Protein AF-A0A7S2Y959-F1 (afdb_monomer)

Mean predicted aligned error: 9.16 Å

InterPro domains:
  IPR027443 Isopenicillin N synthase-like superfamily [G3DSA:2.60.120.330] (1-101)
  IPR044861 Isopenicillin N synthase-like, Fe(2+) 2OG dioxygenase domain [PF03171] (18-81)

Radius of gyration: 17.92 Å; Cα contacts (8 Å, |Δi|>4): 96; chains: 1; bounding box: 42×38×58 Å

Organism: NCBI:txid265537

Structure (mmCIF, N/CA/C/O backbone):
data_AF-A0A7S2Y959-F1
#
_entry.id   AF-A0A7S2Y959-F1
#
loop_
_atom_site.group_PDB
_atom_site.id
_atom_site.type_symbol
_atom_site.label_atom_id
_atom_site.label_alt_id
_atom_site.label_comp_id
_atom_site.label_asym_id
_atom_site.label_entity_id
_atom_site.label_seq_id
_atom_site.pdbx_PDB_ins_code
_atom_site.Cartn_x
_atom_site.Cartn_y
_atom_site.Cartn_z
_atom_site.occupancy
_atom_site.B_iso_or_equiv
_atom_site.auth_seq_id
_atom_site.auth_comp_id
_atom_site.auth_asym_id
_atom_site.auth_atom_id
_atom_site.pdbx_PDB_model_num
ATOM 1 N N . PRO A 1 1 ? 19.302 -2.134 -6.182 1.00 50.28 1 PRO A N 1
ATOM 2 C CA 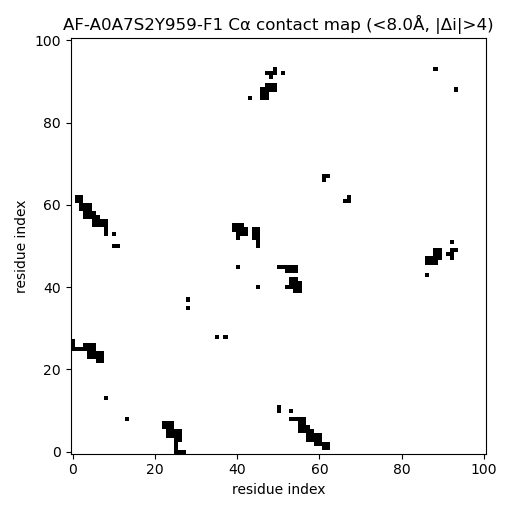. PRO A 1 1 ? 17.873 -1.772 -6.029 1.00 50.28 1 PRO A CA 1
ATOM 3 C C . PRO A 1 1 ? 17.362 -1.047 -7.279 1.00 50.28 1 PRO A C 1
ATOM 5 O O . PRO A 1 1 ? 17.749 0.090 -7.549 1.00 50.28 1 PRO A O 1
ATOM 8 N N . GLU A 1 2 ? 16.556 -1.761 -8.057 1.00 62.28 2 GLU A N 1
ATOM 9 C CA . GLU A 1 2 ? 15.886 -1.311 -9.276 1.00 62.28 2 GLU A CA 1
ATOM 10 C C . GLU A 1 2 ? 14.436 -0.936 -8.938 1.00 62.28 2 GLU A C 1
ATOM 12 O O . GLU A 1 2 ? 13.753 -1.698 -8.257 1.00 62.28 2 GLU A O 1
ATOM 17 N N . GLY A 1 3 ? 13.928 0.198 -9.423 1.00 79.12 3 GLY A N 1
ATOM 18 C CA . GLY A 1 3 ? 12.500 0.494 -9.295 1.00 79.12 3 GLY A CA 1
ATOM 19 C C . GLY A 1 3 ? 12.028 0.755 -7.856 1.00 79.12 3 GLY A C 1
ATOM 20 O O . GLY A 1 3 ? 12.756 1.355 -7.076 1.00 79.12 3 GLY A O 1
ATOM 21 N N . LEU A 1 4 ? 10.762 0.407 -7.584 1.00 90.00 4 LEU A N 1
ATOM 22 C CA . LEU A 1 4 ? 9.901 0.816 -6.457 1.00 90.00 4 LEU A CA 1
ATOM 23 C C . LEU A 1 4 ? 10.583 1.500 -5.248 1.00 90.00 4 LEU A C 1
ATOM 25 O O . LEU A 1 4 ? 11.407 0.920 -4.541 1.00 90.00 4 LEU A O 1
ATOM 29 N N . GLN A 1 5 ? 10.126 2.713 -4.948 1.00 90.81 5 GLN A N 1
ATOM 30 C CA . GLN A 1 5 ? 10.504 3.515 -3.792 1.00 90.81 5 GLN A CA 1
ATOM 31 C C . GLN A 1 5 ? 9.288 3.825 -2.925 1.00 90.81 5 GLN A C 1
ATOM 33 O O . GLN A 1 5 ? 8.187 4.008 -3.443 1.00 90.81 5 GLN A O 1
ATOM 38 N N . VAL A 1 6 ? 9.513 3.972 -1.623 1.00 90.56 6 VAL A N 1
ATOM 39 C CA . VAL A 1 6 ? 8.519 4.418 -0.637 1.00 90.56 6 VAL A CA 1
ATOM 40 C C . VAL A 1 6 ? 9.007 5.678 0.072 1.00 90.56 6 VAL A C 1
ATOM 42 O O . VAL A 1 6 ? 10.204 5.829 0.317 1.00 90.56 6 VAL A O 1
ATOM 45 N N . LYS A 1 7 ? 8.097 6.589 0.415 1.00 88.69 7 LYS A N 1
ATOM 46 C CA . LYS A 1 7 ? 8.369 7.742 1.281 1.00 88.69 7 LYS A CA 1
ATOM 47 C C . LYS A 1 7 ? 7.728 7.457 2.643 1.00 88.69 7 LYS A C 1
ATOM 49 O O . LYS A 1 7 ? 6.499 7.415 2.723 1.00 88.69 7 LYS A O 1
ATOM 54 N N . PRO A 1 8 ? 8.516 7.217 3.708 1.00 77.75 8 PRO A N 1
ATOM 55 C CA . PRO A 1 8 ? 7.967 7.049 5.046 1.00 77.75 8 PRO A CA 1
ATOM 56 C C . PRO A 1 8 ? 7.177 8.293 5.455 1.00 77.75 8 PRO A C 1
ATOM 58 O O . PRO A 1 8 ? 7.653 9.414 5.279 1.00 77.75 8 PRO A O 1
ATOM 61 N N . VAL A 1 9 ? 5.989 8.084 6.014 1.00 70.25 9 VAL A N 1
ATOM 62 C CA . VAL A 1 9 ? 5.159 9.152 6.574 1.00 70.25 9 VAL A CA 1
ATOM 63 C C . VAL A 1 9 ? 5.318 9.191 8.097 1.00 70.25 9 VAL A C 1
ATOM 65 O O . VAL A 1 9 ? 5.041 8.224 8.817 1.00 70.25 9 VAL A O 1
ATOM 68 N N . THR A 1 10 ? 5.785 10.327 8.608 1.00 59.66 10 THR A N 1
ATOM 69 C CA . THR A 1 10 ? 5.452 10.779 9.964 1.00 59.66 10 THR A CA 1
ATOM 70 C C . THR A 1 10 ? 3.960 11.113 9.933 1.00 59.66 10 THR A C 1
ATOM 72 O O . THR A 1 10 ? 3.554 11.849 9.047 1.00 59.66 10 THR A O 1
ATOM 75 N N . GLY A 1 11 ? 3.146 10.463 10.775 1.00 46.66 11 GLY A N 1
ATOM 76 C CA . GLY A 1 11 ? 1.680 10.389 10.628 1.00 46.66 11 GLY A CA 1
ATOM 77 C C . GLY A 1 11 ? 0.953 11.732 10.451 1.00 46.66 11 GLY A C 1
ATOM 78 O O . GLY A 1 11 ? 1.490 12.785 10.787 1.00 46.66 11 GLY A O 1
ATOM 79 N N . GLY A 1 12 ? -0.281 11.660 9.948 1.00 50.28 12 GLY A N 1
ATOM 80 C CA . GLY A 1 12 ? -1.068 12.796 9.461 1.00 50.28 12 GLY A CA 1
ATOM 81 C C . GLY A 1 12 ? -1.332 12.685 7.957 1.00 50.28 12 GLY A C 1
ATOM 82 O O . GLY A 1 12 ? -0.598 11.987 7.253 1.00 50.28 12 GLY A O 1
ATOM 83 N N . ASP A 1 13 ? -2.402 13.340 7.490 1.00 46.25 13 ASP A N 1
ATOM 84 C CA . ASP A 1 13 ? -2.830 13.352 6.086 1.00 46.25 13 ASP A CA 1
ATOM 85 C C . ASP A 1 13 ? -1.644 13.529 5.134 1.00 46.25 13 ASP A C 1
ATOM 87 O O . ASP A 1 13 ? -0.739 14.328 5.392 1.00 46.25 13 ASP A O 1
ATOM 91 N N . VAL A 1 14 ? -1.682 12.820 4.001 1.00 47.22 14 VAL A N 1
ATOM 92 C CA . VAL A 1 14 ? -0.742 12.991 2.886 1.00 47.22 14 VAL A CA 1
ATOM 93 C C . VAL A 1 14 ? -0.993 14.363 2.251 1.00 47.22 14 VAL A C 1
ATOM 95 O O . VAL A 1 14 ? -1.543 14.478 1.162 1.00 47.22 14 VAL A O 1
ATOM 98 N N . ARG A 1 15 ? -0.635 15.436 2.956 1.00 44.19 15 ARG A N 1
ATOM 99 C CA . ARG A 1 15 ? -0.517 16.761 2.367 1.00 44.19 15 ARG A CA 1
ATOM 100 C C . ARG A 1 15 ? 0.746 16.746 1.522 1.00 44.19 15 ARG A C 1
ATOM 102 O O . ARG A 1 15 ? 1.820 16.352 1.984 1.00 44.19 15 ARG A O 1
ATOM 109 N N . GLU A 1 16 ? 0.578 17.094 0.253 1.00 50.28 16 GLU A N 1
ATOM 110 C CA . GLU A 1 16 ? 1.670 17.298 -0.686 1.00 50.28 16 GLU A CA 1
ATOM 111 C C . GLU A 1 16 ? 2.626 18.338 -0.115 1.00 50.28 16 GLU A C 1
ATOM 113 O O . GLU A 1 16 ? 2.356 19.533 -0.173 1.00 50.28 16 GLU A O 1
ATOM 118 N N . ASP A 1 17 ? 3.749 17.881 0.435 1.00 43.69 17 ASP A N 1
ATOM 119 C CA . ASP A 1 17 ? 4.840 18.774 0.789 1.00 43.69 17 ASP A CA 1
ATOM 120 C C . ASP A 1 17 ? 6.097 18.443 -0.027 1.00 43.69 17 ASP A C 1
ATOM 122 O O . ASP A 1 17 ? 6.764 17.407 0.137 1.00 43.69 17 ASP A O 1
ATOM 126 N N . THR A 1 18 ? 6.269 19.324 -1.018 1.00 40.06 18 THR A N 1
ATOM 127 C CA . THR A 1 18 ? 7.497 19.936 -1.535 1.00 40.06 18 THR A CA 1
ATOM 128 C C . THR A 1 18 ? 8.728 19.040 -1.690 1.00 40.06 18 THR A C 1
ATOM 130 O O . THR A 1 18 ? 9.344 18.612 -0.724 1.00 40.06 18 THR A O 1
ATOM 133 N N . CYS A 1 19 ? 9.104 18.798 -2.956 1.00 41.56 19 CYS A N 1
ATOM 134 C CA . CYS A 1 19 ? 10.455 18.799 -3.560 1.00 41.56 19 CYS A CA 1
ATOM 135 C C . CYS A 1 19 ? 11.699 18.306 -2.769 1.00 41.56 19 CYS A C 1
ATOM 137 O O . CYS A 1 19 ? 12.827 18.528 -3.200 1.00 41.56 19 CYS A O 1
ATOM 139 N N . ASN A 1 20 ? 11.565 17.593 -1.654 1.00 44.25 20 ASN A N 1
ATOM 140 C CA . ASN A 1 20 ? 12.693 17.080 -0.893 1.00 44.25 20 ASN A CA 1
ATOM 141 C C . ASN A 1 20 ? 13.001 15.661 -1.374 1.00 44.25 20 ASN A C 1
ATOM 143 O O . ASN A 1 20 ? 12.313 14.691 -1.044 1.00 44.25 20 ASN A O 1
ATOM 147 N N . LYS A 1 21 ? 14.070 15.526 -2.167 1.00 50.59 21 LYS A N 1
ATOM 148 C CA . LYS A 1 21 ? 14.621 14.226 -2.594 1.00 50.59 21 LYS A CA 1
ATOM 149 C C . LYS A 1 21 ? 15.036 13.341 -1.400 1.00 50.59 21 LYS A C 1
ATOM 151 O O . LYS A 1 21 ? 15.166 12.134 -1.569 1.00 50.59 21 LYS A O 1
ATOM 156 N N . ASN A 1 22 ? 15.152 13.912 -0.197 1.00 56.41 22 ASN A N 1
ATOM 157 C CA . ASN A 1 22 ? 15.688 13.289 1.020 1.00 56.41 22 ASN A CA 1
ATOM 158 C C . ASN A 1 22 ? 14.735 12.340 1.779 1.00 56.41 22 ASN A C 1
ATOM 160 O O . ASN A 1 22 ? 15.036 11.957 2.905 1.00 56.41 22 ASN A O 1
ATOM 164 N N . GLY A 1 23 ? 13.601 11.937 1.197 1.00 77.75 23 GLY A N 1
ATOM 165 C CA . GLY A 1 23 ? 12.624 11.068 1.878 1.00 77.75 23 GLY A CA 1
ATOM 166 C C . GLY A 1 23 ? 12.370 9.704 1.234 1.00 77.75 23 GLY A C 1
ATOM 167 O O . GLY A 1 23 ? 11.826 8.818 1.888 1.00 77.75 23 GLY A O 1
ATOM 168 N N . TRP A 1 24 ? 12.730 9.518 -0.036 1.00 87.12 24 TRP A N 1
ATOM 169 C CA . TRP A 1 24 ? 12.414 8.292 -0.770 1.00 87.12 24 TRP A CA 1
ATOM 170 C C . TRP A 1 24 ? 13.448 7.203 -0.492 1.00 87.12 24 TRP A C 1
ATOM 172 O O . TRP A 1 24 ? 14.647 7.422 -0.645 1.00 87.12 24 TRP A O 1
ATOM 182 N N . LYS A 1 25 ? 12.978 6.015 -0.116 1.00 88.00 25 LYS A N 1
ATOM 183 C CA . LYS A 1 25 ? 13.805 4.838 0.154 1.00 88.00 25 LYS A CA 1
ATOM 184 C C .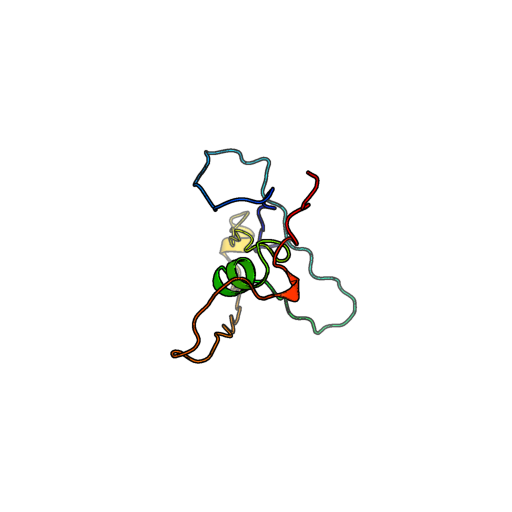 LYS A 1 25 ? 13.467 3.740 -0.844 1.00 88.00 25 LYS A C 1
ATOM 186 O O . LYS A 1 25 ? 12.294 3.451 -1.068 1.00 88.00 25 LYS A O 1
ATOM 191 N N . ASP A 1 26 ? 14.491 3.133 -1.435 1.00 87.62 26 ASP A N 1
ATOM 192 C CA . ASP A 1 26 ? 14.313 1.969 -2.305 1.00 87.62 26 ASP A CA 1
ATOM 193 C C . ASP A 1 26 ? 13.777 0.781 -1.495 1.00 87.62 26 ASP A C 1
ATOM 195 O O . ASP A 1 26 ? 14.298 0.471 -0.418 1.00 87.62 26 ASP A O 1
ATOM 199 N N . VAL A 1 27 ? 12.780 0.079 -2.034 1.00 87.19 27 VAL A N 1
ATOM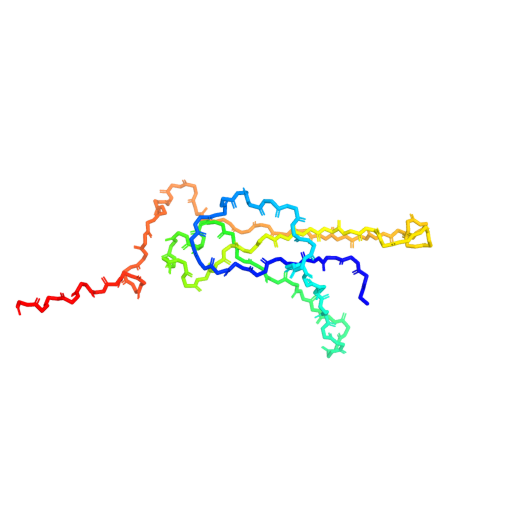 200 C CA . VAL A 1 27 ? 12.297 -1.169 -1.441 1.00 87.19 27 VAL A CA 1
ATOM 201 C C . VAL A 1 27 ? 13.267 -2.289 -1.807 1.00 87.19 27 VAL A C 1
ATOM 203 O O . VAL A 1 27 ? 13.473 -2.598 -2.981 1.00 87.19 27 VAL A O 1
ATOM 206 N N . LYS A 1 28 ? 13.891 -2.897 -0.795 1.00 79.19 28 LYS A N 1
ATOM 207 C CA . LYS A 1 28 ? 14.726 -4.089 -0.969 1.00 79.19 28 LYS A CA 1
ATOM 208 C C . LYS A 1 28 ? 13.856 -5.321 -0.761 1.00 79.19 28 LYS A C 1
ATOM 210 O O . LYS A 1 28 ? 13.367 -5.541 0.342 1.00 79.19 28 LYS A O 1
ATOM 215 N N . VAL A 1 29 ? 13.673 -6.115 -1.808 1.00 72.94 29 VAL A N 1
ATOM 216 C CA . VAL A 1 29 ? 13.084 -7.450 -1.672 1.00 72.94 29 VAL A CA 1
ATOM 217 C C . VAL A 1 29 ? 14.182 -8.367 -1.138 1.00 72.94 29 VAL A C 1
ATOM 219 O O . VAL A 1 29 ? 15.283 -8.392 -1.691 1.00 72.94 29 VAL A O 1
ATOM 222 N N . SER A 1 30 ? 13.926 -9.025 -0.006 1.00 65.69 30 SER A N 1
ATOM 223 C CA . SER A 1 30 ? 14.877 -9.966 0.593 1.00 65.69 30 SER A CA 1
ATOM 224 C C . SER A 1 30 ? 15.095 -11.153 -0.353 1.00 65.69 30 SER A C 1
ATOM 226 O O . SER A 1 30 ? 14.110 -11.648 -0.895 1.00 65.69 30 SER A O 1
ATOM 228 N N . PRO A 1 31 ? 16.332 -11.646 -0.529 1.00 58.34 31 PRO A N 1
ATOM 229 C CA . PRO A 1 31 ? 16.621 -12.807 -1.371 1.00 58.34 31 PRO A CA 1
ATOM 230 C C . PRO A 1 31 ? 16.306 -14.151 -0.685 1.00 58.34 31 PRO A C 1
ATOM 232 O O . PRO A 1 31 ? 16.773 -15.190 -1.144 1.00 58.34 31 PRO A O 1
ATOM 235 N N . ILE A 1 32 ? 15.584 -14.160 0.446 1.00 51.16 32 ILE A N 1
ATOM 236 C CA . ILE A 1 32 ? 15.216 -15.399 1.149 1.00 51.16 32 ILE A CA 1
ATOM 237 C C . ILE A 1 32 ? 14.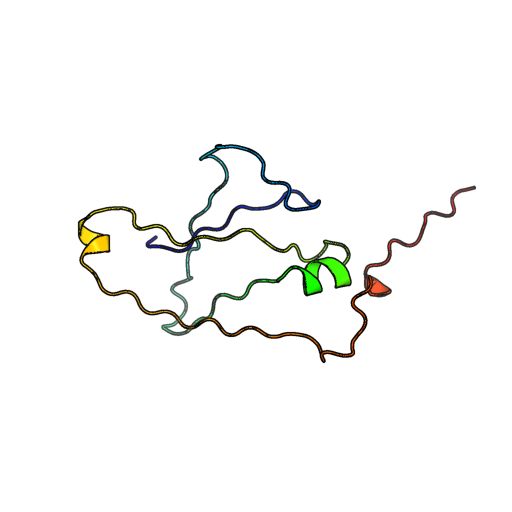105 -16.088 0.341 1.00 51.16 32 ILE A C 1
ATOM 239 O O . ILE A 1 32 ? 12.921 -15.885 0.594 1.00 51.16 32 ILE A O 1
ATOM 243 N N . GLY A 1 33 ? 14.527 -16.876 -0.649 1.00 57.00 33 GLY A N 1
ATOM 244 C CA . GLY A 1 33 ? 13.674 -17.615 -1.578 1.00 57.00 33 GLY A CA 1
ATOM 245 C C . GLY A 1 33 ? 13.291 -16.825 -2.833 1.00 57.00 33 GLY A C 1
ATOM 246 O O . GLY A 1 33 ? 13.164 -15.603 -2.812 1.00 57.00 33 GLY A O 1
ATOM 247 N N . ASP A 1 34 ? 13.057 -17.550 -3.929 1.00 63.22 34 ASP A N 1
ATOM 248 C CA . ASP A 1 34 ? 12.661 -16.995 -5.235 1.00 63.22 34 ASP A CA 1
ATOM 249 C C . ASP A 1 34 ? 11.224 -16.432 -5.255 1.00 63.22 34 ASP A C 1
ATOM 251 O O . ASP A 1 34 ? 10.736 -15.978 -6.291 1.00 63.22 34 ASP A O 1
ATOM 255 N N . MET A 1 35 ? 10.512 -16.470 -4.122 1.00 68.81 35 MET A N 1
ATOM 256 C CA . MET A 1 35 ? 9.099 -16.107 -4.031 1.00 68.81 35 MET A CA 1
ATOM 257 C C . MET A 1 35 ? 8.827 -15.192 -2.839 1.00 68.81 35 MET A C 1
ATOM 259 O O . MET A 1 35 ? 8.989 -15.569 -1.682 1.00 68.81 35 MET A O 1
ATOM 263 N N . GLY A 1 36 ? 8.328 -13.994 -3.135 1.00 78.62 36 GLY A N 1
ATOM 264 C CA . GLY A 1 36 ? 7.856 -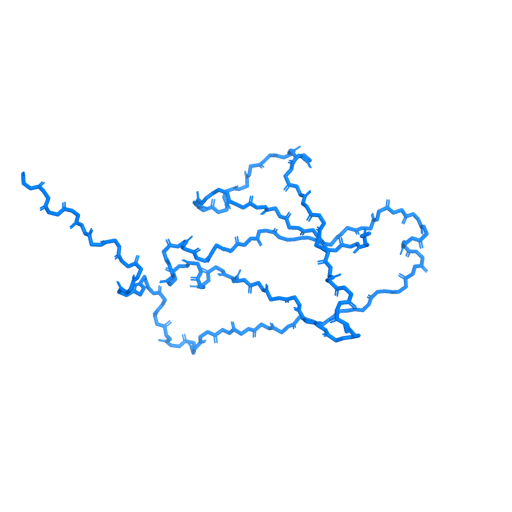13.035 -2.146 1.00 78.62 36 GLY A CA 1
ATOM 265 C C . GLY A 1 36 ? 6.959 -11.982 -2.789 1.00 78.62 36 GLY A C 1
ATOM 266 O O . GLY A 1 36 ? 7.080 -11.688 -3.978 1.00 78.62 36 GLY A O 1
ATOM 267 N N . ALA A 1 37 ? 6.051 -11.411 -2.000 1.00 86.81 37 ALA A N 1
ATOM 268 C CA . ALA A 1 37 ? 5.176 -10.322 -2.423 1.00 86.81 37 ALA A CA 1
ATOM 269 C C . ALA A 1 37 ? 5.405 -9.086 -1.549 1.00 86.81 37 ALA A C 1
ATOM 271 O O . ALA A 1 37 ? 5.677 -9.190 -0.353 1.00 86.81 37 ALA A O 1
ATOM 272 N N . ILE A 1 38 ? 5.276 -7.905 -2.151 1.00 90.44 38 ILE A N 1
ATOM 273 C CA . ILE A 1 38 ? 5.313 -6.632 -1.428 1.00 90.44 38 ILE A CA 1
ATOM 274 C C . ILE A 1 38 ? 3.876 -6.278 -1.050 1.00 90.44 38 ILE A C 1
ATOM 276 O O . ILE A 1 38 ? 3.037 -6.091 -1.930 1.00 90.44 38 ILE A O 1
ATOM 280 N N . VAL A 1 39 ? 3.606 -6.159 0.249 1.00 92.62 39 VAL A N 1
ATOM 281 C CA . VAL A 1 39 ? 2.293 -5.770 0.781 1.00 92.62 39 VAL A CA 1
ATOM 282 C C . VAL A 1 39 ? 2.373 -4.345 1.320 1.00 92.62 39 VAL A C 1
ATOM 284 O O . VAL A 1 39 ? 3.327 -3.989 2.009 1.00 92.62 39 VAL A O 1
ATOM 287 N N . ASN A 1 40 ? 1.376 -3.523 0.997 1.00 93.06 40 ASN A N 1
ATOM 288 C CA . ASN A 1 40 ? 1.223 -2.171 1.528 1.00 93.06 40 ASN A CA 1
ATOM 289 C C . ASN A 1 40 ? -0.225 -1.935 1.972 1.00 93.06 40 ASN A C 1
ATOM 291 O O . ASN A 1 40 ? -1.137 -2.639 1.539 1.00 93.06 40 ASN A O 1
ATOM 295 N N . THR A 1 41 ? -0.425 -0.944 2.835 1.00 94.94 41 THR A N 1
ATOM 296 C CA . THR A 1 41 ? -1.745 -0.497 3.282 1.00 94.94 41 THR A CA 1
ATOM 297 C C . THR A 1 41 ? -2.186 0.747 2.516 1.00 94.94 41 THR A C 1
ATOM 299 O O . THR A 1 41 ? -1.394 1.653 2.252 1.00 94.94 41 THR A O 1
ATOM 302 N N . GLY A 1 42 ? -3.475 0.792 2.172 1.00 93.56 42 GLY A N 1
ATOM 303 C CA . GLY A 1 42 ? -4.124 1.948 1.553 1.00 93.56 42 GLY A CA 1
ATOM 304 C C . GLY A 1 42 ? -4.835 2.853 2.564 1.00 93.56 42 GLY A C 1
ATOM 305 O O . GLY A 1 42 ? -4.902 2.556 3.758 1.00 93.56 42 GLY A O 1
ATOM 306 N N . ALA A 1 43 ? -5.419 3.947 2.067 1.00 92.69 43 ALA A N 1
ATOM 307 C CA . ALA A 1 43 ? -6.073 4.970 2.889 1.00 92.69 43 ALA A CA 1
ATOM 308 C C . ALA A 1 43 ? -7.235 4.432 3.745 1.00 92.69 43 ALA A C 1
ATOM 310 O O . ALA A 1 43 ? -7.399 4.856 4.886 1.00 92.69 43 ALA A O 1
ATOM 311 N N . LEU A 1 44 ? -8.009 3.461 3.239 1.00 95.38 44 LEU A N 1
ATOM 312 C CA . LEU A 1 44 ? -9.115 2.863 4.000 1.00 95.38 44 LEU A CA 1
ATOM 313 C C . LEU A 1 44 ? -8.616 2.136 5.257 1.00 95.38 44 LEU A C 1
ATOM 315 O O . LEU A 1 44 ? -9.188 2.295 6.333 1.00 95.38 44 LEU A O 1
ATOM 319 N N . MET A 1 45 ?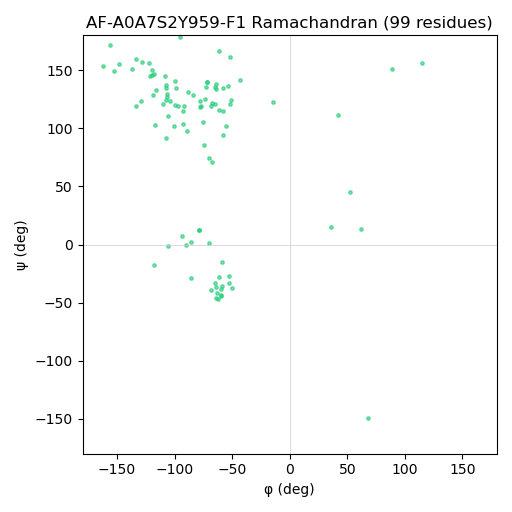 -7.507 1.399 5.145 1.00 95.50 45 MET A N 1
ATOM 320 C CA . MET A 1 45 ? -6.885 0.729 6.289 1.00 95.50 45 MET A CA 1
ATOM 321 C C . MET A 1 45 ? -6.280 1.742 7.271 1.00 95.50 45 MET A C 1
ATOM 323 O O . MET A 1 45 ? -6.424 1.586 8.483 1.00 95.50 45 MET A O 1
ATOM 327 N N . ALA A 1 46 ? -5.658 2.812 6.768 1.00 94.19 46 ALA A N 1
ATOM 328 C CA . ALA A 1 46 ? -5.155 3.893 7.616 1.00 94.19 46 ALA A CA 1
ATOM 329 C C . ALA A 1 46 ? -6.287 4.541 8.434 1.00 94.19 46 ALA A C 1
ATOM 331 O O . ALA A 1 46 ? -6.167 4.694 9.649 1.00 94.19 46 ALA A O 1
ATOM 332 N N . ARG A 1 47 ? -7.441 4.802 7.803 1.00 94.00 47 ARG A N 1
ATOM 333 C CA . ARG A 1 47 ? -8.638 5.323 8.479 1.00 94.00 47 ARG A CA 1
ATOM 334 C C . ARG A 1 47 ? -9.181 4.365 9.539 1.00 94.00 47 ARG A C 1
ATOM 336 O O . ARG A 1 47 ? -9.466 4.801 10.651 1.00 94.00 47 ARG A O 1
ATOM 343 N N . TRP A 1 48 ? -9.319 3.078 9.220 1.00 95.81 48 TRP A N 1
ATOM 344 C CA . TRP A 1 48 ? -9.775 2.060 10.174 1.00 95.81 48 TRP A CA 1
ATOM 345 C C . TRP A 1 48 ? -8.860 1.931 11.390 1.00 95.81 48 TRP A C 1
ATOM 347 O O . TRP A 1 48 ? -9.339 1.747 12.508 1.00 95.81 48 TRP A O 1
ATOM 357 N N . THR A 1 49 ? -7.552 2.041 11.174 1.00 94.56 49 THR A N 1
ATOM 358 C CA . THR A 1 49 ? -6.536 1.831 12.211 1.00 94.56 49 THR A CA 1
ATOM 359 C C . THR A 1 49 ? -6.098 3.109 12.915 1.00 94.56 49 THR A C 1
ATOM 361 O O . THR A 1 49 ? -5.167 3.068 13.715 1.00 94.56 49 THR A O 1
ATOM 364 N N . ASN A 1 50 ? -6.761 4.238 12.646 1.00 94.12 50 ASN A N 1
ATOM 365 C CA . ASN A 1 50 ? -6.409 5.537 13.220 1.00 94.12 50 ASN A CA 1
ATOM 366 C C . ASN A 1 50 ? -4.917 5.889 13.020 1.00 94.12 50 ASN A C 1
ATOM 368 O O . ASN A 1 50 ? -4.233 6.297 13.958 1.00 94.12 50 ASN A O 1
ATOM 372 N N . ASP A 1 51 ? -4.415 5.664 11.802 1.00 91.38 51 ASP A N 1
ATOM 373 C CA . ASP A 1 51 ? -3.017 5.850 11.382 1.00 91.38 51 ASP A CA 1
ATOM 374 C C . ASP A 1 51 ? -1.959 4.988 12.098 1.00 91.38 51 ASP A C 1
ATOM 376 O O . ASP A 1 51 ? -0.757 5.208 11.906 1.00 91.38 51 ASP A 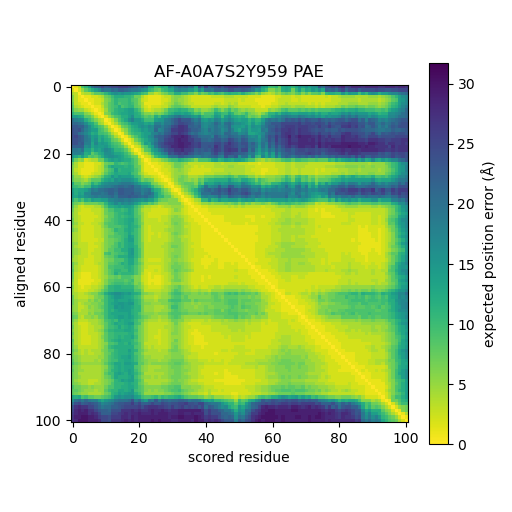O 1
ATOM 380 N N . GLU A 1 52 ? -2.363 3.953 12.845 1.00 91.50 52 GLU A N 1
ATOM 381 C CA . GLU A 1 52 ? -1.430 2.914 13.304 1.00 91.50 52 GLU A CA 1
ATOM 382 C C . GLU A 1 52 ? -0.785 2.224 12.088 1.00 91.50 52 GLU A C 1
ATOM 384 O O . GLU A 1 52 ? 0.436 2.058 12.022 1.00 91.50 52 GLU A O 1
ATOM 389 N N . TRP A 1 53 ? -1.587 1.886 11.066 1.00 92.25 53 TRP A N 1
ATOM 390 C CA . TRP A 1 53 ? -1.109 1.339 9.793 1.00 92.25 53 TRP A CA 1
ATOM 391 C C . TRP A 1 53 ? -1.224 2.366 8.667 1.00 92.25 53 TRP A C 1
ATOM 393 O O . TRP A 1 53 ? -2.228 2.465 7.963 1.00 92.25 53 TRP A O 1
ATOM 403 N N . LYS A 1 54 ? -0.149 3.125 8.471 1.00 89.19 54 LYS A N 1
ATOM 404 C CA . LYS A 1 54 ? -0.120 4.290 7.579 1.00 89.19 54 LYS A CA 1
ATOM 405 C C . LYS A 1 54 ? -0.154 3.926 6.098 1.00 89.19 54 LYS A C 1
ATOM 407 O O . LYS A 1 54 ? 0.577 3.042 5.656 1.00 89.19 54 LYS A O 1
ATOM 412 N N . ALA A 1 55 ? -0.904 4.694 5.313 1.00 91.75 55 ALA A N 1
ATOM 413 C CA . ALA A 1 55 ? -0.838 4.644 3.857 1.00 91.75 55 ALA A CA 1
ATOM 414 C C . ALA A 1 55 ? 0.434 5.356 3.365 1.00 91.75 55 ALA A C 1
ATOM 416 O O . ALA A 1 55 ? 0.539 6.581 3.412 1.00 91.75 55 ALA A O 1
ATOM 417 N N . THR A 1 56 ? 1.435 4.589 2.928 1.00 90.50 56 THR A N 1
ATOM 418 C CA . THR A 1 56 ? 2.733 5.147 2.509 1.00 90.50 56 THR A CA 1
ATOM 419 C C . THR A 1 56 ? 2.736 5.514 1.026 1.00 90.50 56 THR A C 1
ATOM 421 O O . THR A 1 56 ? 2.363 4.718 0.160 1.00 90.50 56 THR A O 1
ATOM 424 N N . ALA A 1 57 ? 3.202 6.727 0.715 1.00 90.50 57 ALA A N 1
ATOM 425 C CA . ALA A 1 57 ? 3.409 7.135 -0.668 1.00 90.50 57 ALA A CA 1
ATOM 426 C C . ALA A 1 57 ? 4.496 6.261 -1.308 1.00 90.50 57 ALA A C 1
ATOM 428 O O . ALA A 1 57 ? 5.565 6.051 -0.728 1.00 90.50 57 ALA A O 1
ATOM 429 N N . HIS A 1 58 ? 4.235 5.767 -2.516 1.00 91.69 58 HIS A N 1
ATOM 430 C CA . HIS A 1 58 ? 5.149 4.908 -3.260 1.00 91.69 58 HIS A CA 1
ATOM 431 C C . HIS A 1 58 ? 5.210 5.321 -4.733 1.00 91.69 58 HIS A C 1
ATOM 433 O O . HIS A 1 58 ? 4.259 5.876 -5.276 1.00 91.69 58 HIS A O 1
ATOM 439 N N . ARG A 1 59 ? 6.349 5.079 -5.385 1.00 92.38 59 ARG A N 1
ATOM 440 C CA . ARG A 1 59 ? 6.564 5.381 -6.809 1.00 92.38 59 ARG A CA 1
ATOM 441 C C . ARG A 1 59 ? 7.528 4.388 -7.436 1.00 92.38 59 ARG A C 1
ATOM 443 O O . ARG A 1 59 ? 8.390 3.854 -6.747 1.00 92.38 59 ARG A O 1
ATOM 450 N N . VAL A 1 60 ? 7.460 4.191 -8.746 1.00 91.31 60 VAL A N 1
ATOM 451 C CA . VAL A 1 60 ? 8.486 3.453 -9.499 1.00 91.31 60 VAL A CA 1
ATOM 452 C C . VAL A 1 60 ? 9.293 4.459 -10.308 1.00 91.31 60 VAL A C 1
ATOM 454 O O . VAL A 1 60 ? 8.716 5.290 -11.001 1.00 91.31 60 VAL A O 1
ATOM 457 N N . ILE A 1 61 ? 10.621 4.402 -10.202 1.00 89.44 61 ILE A N 1
ATOM 458 C CA . ILE A 1 61 ? 11.524 5.262 -10.974 1.00 89.44 61 ILE A CA 1
ATOM 459 C C . ILE A 1 61 ? 12.424 4.427 -11.882 1.00 89.44 61 ILE A C 1
ATOM 461 O O . ILE A 1 61 ? 12.843 3.326 -11.517 1.00 89.44 61 ILE A O 1
ATOM 465 N N . ILE A 1 62 ? 12.756 4.989 -13.040 1.00 87.88 62 ILE A N 1
ATOM 466 C CA . ILE A 1 62 ? 13.780 4.470 -13.946 1.00 87.88 62 ILE A CA 1
ATOM 467 C C . ILE A 1 62 ? 15.063 5.248 -13.649 1.00 87.88 62 ILE A C 1
ATOM 469 O O . ILE A 1 62 ? 15.073 6.473 -13.736 1.00 87.88 62 ILE A O 1
ATOM 473 N N . LYS A 1 63 ? 16.127 4.557 -13.224 1.00 80.62 63 LYS A N 1
ATOM 474 C CA . LYS A 1 63 ? 17.337 5.222 -12.706 1.00 80.62 63 LYS A CA 1
ATOM 475 C C . LYS A 1 63 ? 18.337 5.616 -13.792 1.00 80.62 63 LYS A C 1
ATOM 477 O O . LYS A 1 63 ? 19.084 6.567 -13.592 1.00 80.62 63 LYS A O 1
ATOM 482 N N . ASN A 1 64 ? 18.385 4.884 -14.903 1.00 85.12 64 ASN A N 1
ATOM 483 C CA . ASN A 1 64 ? 19.334 5.116 -15.991 1.00 85.12 64 ASN A CA 1
ATOM 484 C C . ASN A 1 64 ? 18.806 4.562 -17.330 1.00 85.12 64 ASN A C 1
ATOM 486 O O . ASN A 1 64 ? 17.782 3.876 -17.372 1.00 85.12 64 ASN A O 1
ATOM 490 N N . ALA A 1 65 ? 19.515 4.876 -18.418 1.00 87.62 65 ALA A N 1
ATOM 491 C CA . ALA A 1 65 ? 19.154 4.463 -19.775 1.00 87.62 65 ALA A CA 1
ATOM 492 C C . ALA A 1 65 ? 19.206 2.938 -19.979 1.00 87.62 65 ALA A C 1
ATOM 494 O O . ALA A 1 65 ? 18.386 2.387 -20.704 1.00 87.62 65 ALA A O 1
ATOM 495 N N . GLU A 1 66 ? 20.121 2.244 -19.300 1.00 87.25 66 GLU A N 1
ATOM 496 C CA . GLU A 1 66 ? 20.221 0.783 -19.363 1.00 87.25 66 GLU A CA 1
ATOM 497 C C . GLU A 1 66 ? 18.963 0.110 -18.794 1.00 87.25 66 GLU A C 1
ATOM 499 O O . GLU A 1 66 ? 18.379 -0.767 -19.426 1.00 87.25 66 GLU A O 1
ATOM 504 N N . MET A 1 67 ? 18.482 0.573 -17.636 1.00 82.81 67 MET A N 1
ATOM 505 C CA . MET A 1 67 ? 17.223 0.118 -17.046 1.00 82.81 67 MET A CA 1
ATOM 506 C C . MET A 1 67 ? 16.017 0.477 -17.911 1.00 82.81 67 MET A C 1
ATOM 508 O O . MET A 1 67 ? 15.074 -0.305 -17.975 1.00 82.81 67 MET A O 1
ATOM 512 N N . ALA A 1 68 ? 16.035 1.642 -18.565 1.00 85.62 68 ALA A N 1
ATOM 513 C CA . ALA A 1 68 ? 14.973 2.043 -19.486 1.00 85.62 68 ALA A CA 1
ATOM 514 C C . ALA A 1 68 ? 14.852 1.080 -20.679 1.00 85.62 68 ALA A C 1
ATOM 516 O O . ALA A 1 68 ? 13.763 0.903 -21.214 1.00 85.62 68 ALA A O 1
ATOM 517 N N . ASN A 1 69 ? 15.956 0.434 -21.063 1.00 90.31 69 ASN A N 1
ATOM 518 C CA . ASN A 1 69 ? 16.008 -0.525 -22.162 1.00 90.31 69 ASN A CA 1
ATOM 519 C C . ASN A 1 69 ? 15.619 -1.961 -21.748 1.00 90.31 69 ASN A C 1
ATOM 521 O O . ASN A 1 69 ? 15.682 -2.882 -22.561 1.00 90.31 69 ASN A O 1
ATOM 525 N N . ARG A 1 70 ? 15.232 -2.185 -20.483 1.00 88.81 70 ARG A N 1
ATOM 526 C CA . ARG A 1 70 ? 14.810 -3.494 -19.958 1.00 88.81 70 ARG A CA 1
ATOM 527 C C . ARG A 1 70 ? 13.302 -3.513 -19.719 1.00 88.81 70 ARG A C 1
ATOM 529 O O . ARG A 1 70 ? 12.737 -2.588 -19.143 1.00 88.81 70 ARG A O 1
ATOM 536 N N . SER A 1 71 ? 12.651 -4.613 -20.093 1.00 89.44 71 SER A N 1
ATOM 537 C CA . SER A 1 71 ? 11.244 -4.837 -19.743 1.00 89.44 71 SER A CA 1
ATOM 538 C C . SER A 1 71 ? 11.103 -5.166 -18.255 1.00 89.44 71 SER A C 1
ATOM 540 O O . SER A 1 71 ? 11.853 -5.982 -17.718 1.00 89.44 71 SER A O 1
ATOM 542 N N . ARG A 1 72 ? 10.115 -4.557 -17.590 1.00 87.44 72 ARG A N 1
ATOM 543 C CA . ARG A 1 72 ? 9.758 -4.828 -16.192 1.00 87.44 72 ARG A CA 1
ATOM 544 C C . ARG A 1 72 ? 8.260 -5.089 -16.091 1.00 87.44 72 ARG A C 1
ATOM 546 O O . ARG A 1 72 ? 7.464 -4.216 -16.422 1.00 87.44 72 ARG A O 1
ATOM 553 N N . TYR A 1 73 ? 7.890 -6.241 -15.545 1.00 89.31 73 TYR A N 1
ATOM 554 C CA . TYR A 1 73 ? 6.497 -6.621 -15.312 1.00 89.31 73 TYR A CA 1
ATOM 555 C C . TYR A 1 73 ? 6.171 -6.588 -13.817 1.00 89.31 73 TYR A C 1
ATOM 557 O O . TYR A 1 73 ? 7.018 -6.883 -12.974 1.00 89.31 73 TYR A O 1
ATOM 565 N N . SER A 1 74 ? 4.943 -6.206 -13.477 1.00 89.81 74 SER A N 1
ATOM 566 C CA . SER A 1 74 ? 4.419 -6.272 -12.112 1.00 89.81 74 SER A CA 1
ATOM 567 C C . SER A 1 74 ? 2.908 -6.430 -12.133 1.00 89.81 74 SER A C 1
ATOM 569 O O . SER A 1 74 ? 2.252 -5.902 -13.027 1.00 89.81 74 SER A O 1
ATOM 571 N N . ILE A 1 75 ? 2.368 -7.100 -11.120 1.00 93.88 75 ILE A N 1
ATOM 572 C CA . ILE A 1 75 ? 0.930 -7.254 -10.907 1.00 93.88 75 ILE A CA 1
ATOM 573 C C . ILE A 1 75 ? 0.599 -6.602 -9.567 1.00 93.88 75 ILE A C 1
ATOM 575 O O . ILE A 1 75 ? 1.252 -6.887 -8.564 1.00 93.88 75 ILE A O 1
ATOM 579 N N . ALA A 1 76 ? -0.394 -5.716 -9.560 1.00 94.56 76 ALA A N 1
ATOM 580 C CA . ALA A 1 76 ? -0.954 -5.147 -8.343 1.00 94.56 76 ALA A CA 1
ATOM 581 C C . ALA A 1 76 ? -2.328 -5.774 -8.095 1.00 94.56 76 ALA A C 1
ATOM 583 O O . ALA A 1 76 ? -3.183 -5.760 -8.977 1.00 94.56 76 ALA A O 1
ATOM 584 N N . CYS A 1 77 ? -2.525 -6.322 -6.898 1.00 96.06 77 CYS A N 1
ATOM 585 C CA . CYS A 1 77 ? -3.815 -6.821 -6.439 1.00 96.06 77 CYS A CA 1
ATOM 586 C C . CYS A 1 77 ? -4.321 -5.892 -5.333 1.00 96.06 77 CYS A C 1
ATOM 588 O O . CYS A 1 77 ? -3.633 -5.699 -4.330 1.00 96.06 77 CYS A O 1
ATOM 590 N N . PHE A 1 78 ? -5.498 -5.298 -5.533 1.00 95.88 78 PHE A N 1
ATOM 591 C CA . PHE A 1 78 ? -6.110 -4.373 -4.583 1.00 95.88 78 PHE A CA 1
ATOM 592 C C . PHE A 1 78 ? -7.239 -5.076 -3.839 1.00 95.88 78 PHE A C 1
ATOM 594 O O . PHE A 1 78 ? -8.173 -5.583 -4.456 1.00 95.88 78 PHE A O 1
ATOM 601 N N . VAL A 1 79 ? -7.153 -5.081 -2.511 1.00 95.38 79 VAL A N 1
ATOM 602 C CA . VAL A 1 79 ? -8.179 -5.638 -1.628 1.00 95.38 79 VAL A CA 1
ATOM 603 C C . VAL A 1 79 ? -8.900 -4.482 -0.949 1.00 95.38 79 VAL A C 1
ATOM 605 O O . VAL A 1 79 ? -8.263 -3.644 -0.312 1.00 95.38 79 VAL A O 1
ATOM 608 N N . ASN A 1 80 ? -10.222 -4.452 -1.091 1.00 94.81 80 ASN A N 1
ATOM 609 C CA . ASN A 1 80 ? -11.095 -3.426 -0.532 1.00 94.81 80 ASN A CA 1
ATOM 610 C C . ASN A 1 80 ? -12.140 -4.072 0.392 1.00 94.81 80 ASN A C 1
ATOM 612 O O . ASN A 1 80 ? -12.441 -5.257 0.226 1.00 94.81 80 ASN A O 1
ATOM 616 N N . PRO A 1 81 ? -12.700 -3.319 1.355 1.00 95.50 81 PRO A N 1
ATOM 617 C CA . PRO A 1 81 ? -13.890 -3.753 2.079 1.00 95.50 81 PRO A CA 1
ATOM 618 C C . PRO A 1 81 ? -15.092 -3.953 1.147 1.00 95.50 81 PRO A C 1
ATOM 620 O O . PRO A 1 81 ? -15.089 -3.476 0.009 1.00 95.50 81 PRO A O 1
ATOM 623 N N . ASP A 1 82 ? -16.143 -4.603 1.660 1.00 96.88 82 ASP A N 1
ATOM 624 C CA . ASP A 1 82 ? -17.446 -4.612 0.990 1.00 96.88 82 ASP A CA 1
ATOM 625 C C . ASP A 1 82 ? -17.892 -3.161 0.711 1.00 96.88 82 ASP A C 1
ATOM 627 O O . ASP A 1 82 ? -17.754 -2.316 1.606 1.00 96.88 82 ASP A O 1
ATOM 631 N N . PRO A 1 83 ? -18.430 -2.855 -0.485 1.00 96.06 83 PRO A N 1
ATOM 632 C CA . PRO A 1 83 ? -18.843 -1.503 -0.861 1.00 96.06 83 PRO A CA 1
ATOM 633 C C . PRO A 1 83 ? -19.798 -0.809 0.120 1.00 96.06 83 PRO A C 1
ATOM 635 O O . PRO A 1 83 ? -19.805 0.416 0.193 1.00 96.06 83 PRO A O 1
ATOM 638 N N . ASN A 1 84 ? -20.593 -1.567 0.878 1.00 97.00 84 ASN A N 1
ATOM 639 C CA . ASN A 1 84 ? -21.554 -1.035 1.846 1.00 97.00 84 ASN A CA 1
ATOM 640 C C . ASN A 1 84 ? -20.960 -0.864 3.253 1.00 97.00 84 ASN A C 1
ATOM 642 O O . ASN A 1 84 ? -21.653 -0.437 4.179 1.00 97.00 84 ASN A O 1
ATOM 646 N N . THR A 1 85 ? -19.687 -1.211 3.448 1.00 96.38 85 THR A N 1
ATOM 647 C CA . THR A 1 85 ? -19.030 -1.095 4.750 1.00 96.38 85 THR A CA 1
ATOM 648 C C . THR A 1 85 ? -18.662 0.355 5.040 1.00 96.38 85 THR A C 1
ATOM 650 O O . THR A 1 85 ? -17.836 0.954 4.354 1.00 96.38 85 THR A O 1
ATOM 653 N N . MET A 1 86 ? -19.212 0.908 6.123 1.00 95.38 86 MET A N 1
ATOM 654 C CA . MET A 1 86 ? -18.799 2.214 6.634 1.00 95.38 86 MET A CA 1
ATOM 655 C C . MET A 1 86 ? -17.376 2.144 7.208 1.00 95.38 86 MET A C 1
ATOM 657 O O . MET A 1 86 ? -17.111 1.433 8.181 1.00 95.38 86 MET A O 1
ATOM 661 N N . VAL A 1 87 ? -16.452 2.919 6.638 1.00 96.06 87 VAL A N 1
ATOM 662 C CA . VAL A 1 87 ? -15.054 2.973 7.089 1.00 96.06 87 VAL A CA 1
ATOM 663 C C . VAL A 1 87 ? -14.886 4.037 8.179 1.00 96.06 87 VAL A C 1
ATOM 665 O O . VAL A 1 87 ? -14.728 5.227 7.908 1.00 96.06 87 VAL A O 1
ATOM 668 N N . GLN A 1 88 ? -14.895 3.595 9.436 1.00 95.88 88 GLN A N 1
ATOM 669 C CA . GLN A 1 88 ? -14.694 4.416 10.636 1.00 95.88 88 GLN A CA 1
ATOM 670 C C . GLN A 1 88 ? -13.617 3.813 11.539 1.00 95.88 88 GLN A C 1
ATOM 672 O O . GLN A 1 88 ? -13.362 2.616 11.456 1.00 95.88 88 GLN A O 1
ATOM 677 N N . VAL A 1 89 ? -12.983 4.616 12.397 1.00 96.75 89 VAL A N 1
ATOM 678 C CA . VAL A 1 89 ? -11.947 4.113 13.316 1.00 96.75 89 VAL A CA 1
ATOM 679 C C . VAL A 1 89 ? -12.495 2.915 14.089 1.00 96.75 89 VAL A C 1
ATOM 681 O O . VAL A 1 89 ? -13.516 3.023 14.760 1.00 96.75 89 VAL A O 1
ATOM 684 N N . HIS A 1 90 ? -11.828 1.774 13.961 1.00 94.31 90 HIS A N 1
ATOM 685 C CA . HIS A 1 90 ? -12.221 0.557 14.650 1.00 94.31 90 HIS A CA 1
ATOM 686 C C . HIS A 1 90 ? -11.895 0.698 16.142 1.00 94.31 90 HIS A C 1
ATOM 688 O O . HIS A 1 90 ? -10.816 1.178 16.486 1.00 94.31 90 HIS A O 1
ATOM 694 N N . ASP A 1 91 ? -12.778 0.229 17.028 1.00 93.62 91 ASP A N 1
ATOM 695 C CA . ASP A 1 91 ? -12.710 0.448 18.486 1.00 93.62 91 ASP A CA 1
ATOM 696 C C . ASP A 1 91 ? -11.346 0.120 19.106 1.00 93.62 91 ASP A C 1
ATOM 698 O O . ASP A 1 91 ? -10.851 0.844 19.965 1.00 93.62 91 ASP A O 1
ATOM 702 N N . LYS A 1 92 ? -10.687 -0.939 18.618 1.00 92.94 92 LYS A N 1
ATOM 703 C CA . LYS A 1 92 ? -9.310 -1.308 19.001 1.00 92.94 92 LYS A CA 1
ATOM 704 C C . LYS A 1 92 ? -8.293 -0.159 18.865 1.00 92.94 92 LYS A C 1
ATOM 706 O O . LYS A 1 92 ? -7.334 -0.114 19.627 1.00 92.94 92 LYS A O 1
ATOM 711 N N . PHE A 1 93 ? -8.472 0.720 17.883 1.00 93.00 93 PHE A N 1
ATOM 712 C CA . PHE A 1 93 ? -7.581 1.840 17.566 1.00 93.00 93 PHE A CA 1
ATOM 713 C C . PHE A 1 93 ? -8.160 3.196 17.986 1.00 93.00 93 PHE A C 1
ATOM 715 O O . PHE A 1 93 ? -7.514 4.238 17.813 1.00 93.00 93 PHE A O 1
ATOM 722 N N . ALA A 1 94 ? -9.369 3.204 18.552 1.00 89.25 94 ALA A N 1
ATOM 723 C CA . ALA A 1 94 ? -9.894 4.381 19.211 1.00 89.25 94 ALA A CA 1
ATOM 724 C C . ALA A 1 94 ? -9.003 4.666 20.425 1.00 89.25 94 ALA A C 1
ATOM 726 O O . ALA A 1 94 ? -8.835 3.827 21.312 1.00 89.25 94 ALA A O 1
ATOM 727 N N . ARG A 1 95 ? -8.401 5.859 20.471 1.00 78.19 95 ARG A N 1
ATOM 728 C CA . ARG A 1 95 ? -7.728 6.307 21.691 1.00 78.19 95 ARG A CA 1
ATOM 729 C C . ARG A 1 95 ? -8.806 6.371 22.766 1.00 78.19 95 ARG A C 1
ATOM 731 O O . ARG A 1 95 ? -9.737 7.164 22.636 1.00 78.19 95 ARG A O 1
ATOM 738 N N . ARG A 1 96 ? -8.703 5.541 23.808 1.00 61.62 96 ARG A N 1
ATOM 739 C CA . ARG A 1 96 ? -9.484 5.772 25.024 1.00 61.62 96 ARG A CA 1
ATOM 740 C C . ARG A 1 96 ? -9.093 7.162 25.493 1.00 61.62 96 ARG A C 1
ATOM 742 O O . ARG A 1 96 ? -7.920 7.389 25.779 1.00 61.62 96 ARG A O 1
ATOM 749 N N . GLY A 1 97 ? -10.041 8.095 25.473 1.00 58.00 97 GLY A N 1
ATOM 750 C CA . GLY A 1 97 ? -9.823 9.394 26.083 1.00 58.00 97 GLY A CA 1
ATOM 751 C C . GLY A 1 97 ? -9.314 9.147 27.495 1.00 58.00 97 GLY A C 1
ATOM 752 O O . GLY A 1 97 ? -9.938 8.402 28.251 1.00 58.00 97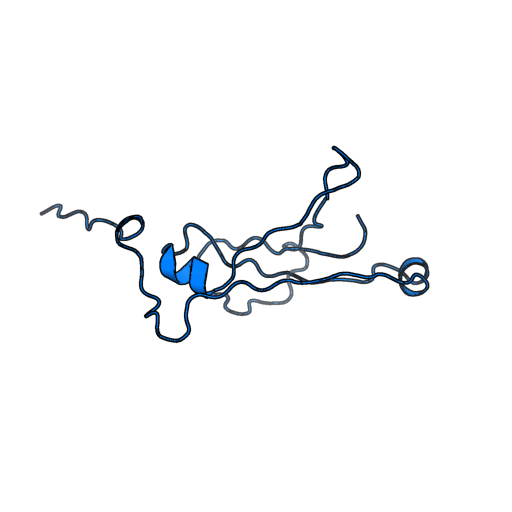 GLY A O 1
ATOM 753 N N . SER A 1 98 ? -8.153 9.705 27.817 1.00 52.00 98 SER A N 1
ATOM 754 C CA . SER A 1 98 ? -7.754 9.925 29.195 1.00 52.00 98 SER A CA 1
ATOM 755 C C . SER A 1 98 ? -8.836 10.803 29.811 1.00 52.00 98 SER A C 1
ATOM 757 O O . SER A 1 98 ? -8.831 12.022 29.653 1.00 52.00 98 SER A O 1
ATOM 759 N N . THR A 1 99 ? -9.820 10.181 30.452 1.00 44.00 99 THR A N 1
ATOM 760 C CA . THR A 1 99 ? -10.610 10.837 31.485 1.00 44.00 99 THR A CA 1
ATOM 761 C C . THR A 1 99 ? -9.678 11.023 32.677 1.00 44.00 99 THR A C 1
ATOM 763 O O . THR A 1 99 ? -9.729 10.254 33.630 1.00 44.00 99 THR A O 1
ATOM 766 N N . GLU A 1 100 ? -8.766 11.983 32.577 1.00 40.03 100 GLU A N 1
ATOM 767 C CA . GLU A 1 100 ? -8.169 12.606 33.751 1.00 40.03 100 GLU A CA 1
ATOM 768 C C . GLU A 1 100 ? -8.904 13.932 33.938 1.00 40.03 100 GLU A C 1
ATOM 770 O O . GLU A 1 100 ? -8.764 14.871 33.154 1.00 40.03 100 GLU A O 1
ATOM 775 N N . THR A 1 101 ? -9.816 13.886 34.909 1.00 37.41 101 THR A N 1
ATOM 776 C CA . THR A 1 101 ? -10.364 15.014 35.670 1.00 37.41 101 THR A CA 1
ATOM 777 C C . THR A 1 101 ? -9.272 15.826 36.338 1.00 37.41 101 THR A C 1
ATOM 779 O O . THR A 1 101 ? -8.326 15.177 36.840 1.00 37.41 101 THR A O 1
#

Foldseek 3Di:
DAWKWWFDDPDDDPDDDDDDPPGIDHDDDDVPDPDDDDDADDPLVCQQQVNPRPHIDMGTDGDDPVSVPDDDDDDDDDDDPDPPDDRHHHPVNPPPPPPPD

Solvent-accessible surface area (backbone atoms only — not comparable to full-atom values): 7036 Å² total; per-residue (Å²): 131,78,47,45,29,36,32,82,70,78,82,73,80,91,67,92,74,74,97,61,79,88,50,67,41,71,59,77,81,72,82,80,57,103,67,86,83,92,84,83,50,48,64,68,52,11,47,27,34,60,52,75,45,56,52,56,54,68,50,76,55,78,89,47,72,72,58,65,74,48,92,84,87,87,86,88,86,87,88,77,76,64,92,87,60,83,86,52,61,35,73,92,46,48,76,75,74,82,85,75,128

pLDDT: mean 79.76, std 18.31, range [37.41, 97.0]

Sequence (101 aa):
PEGLQVKPVTGGDVREDTCNKNGWKDVKVSPIGDMGAIVNTGALMARWTNDEWKATAHRVIIKNAEMANRSRYSIACFVNPDPNTMVQVHDKFARRGSTET

Secondary structure (DSSP, 8-state):
--S-EEEPPPSS--------GGG-EE-----SSS-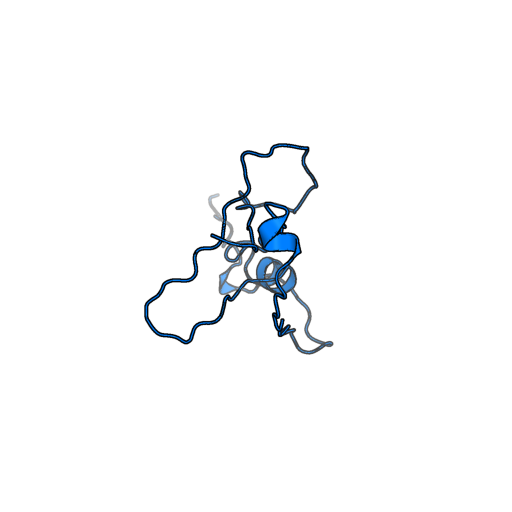-------HHHHHHTTTSS---EEE----SHHHHTS------------TT------GGGS-------